Protein AF-M0R1M5-F1 (afdb_monomer)

Structure (mmCIF, N/CA/C/O backbone):
data_AF-M0R1M5-F1
#
_entry.id   AF-M0R1M5-F1
#
loop_
_atom_site.group_PDB
_atom_site.id
_atom_site.type_symbol
_atom_site.label_atom_id
_atom_site.label_alt_id
_atom_site.label_comp_id
_atom_site.label_asym_id
_atom_site.label_entity_id
_atom_site.label_seq_id
_atom_site.pdbx_PDB_ins_code
_atom_site.Cartn_x
_atom_site.Cartn_y
_atom_site.Cartn_z
_atom_site.occupancy
_atom_site.B_iso_or_equiv
_atom_site.auth_seq_id
_atom_site.auth_comp_id
_atom_site.auth_asym_id
_atom_site.auth_atom_id
_atom_site.pdbx_PDB_model_num
ATOM 1 N N . THR A 1 1 ? 7.236 4.623 -16.036 1.00 81.81 1 THR A N 1
ATOM 2 C CA . THR A 1 1 ? 6.758 5.176 -14.748 1.00 81.81 1 THR A CA 1
ATOM 3 C C . THR A 1 1 ? 5.589 4.353 -14.231 1.00 81.81 1 THR A C 1
ATOM 5 O O . THR A 1 1 ? 4.774 3.951 -15.054 1.00 81.81 1 THR A O 1
ATOM 8 N N . ALA A 1 2 ? 5.533 4.041 -12.929 1.00 95.00 2 ALA A N 1
ATOM 9 C CA . ALA A 1 2 ? 4.449 3.268 -12.302 1.00 95.00 2 ALA A CA 1
ATOM 10 C C . ALA A 1 2 ? 3.591 4.171 -11.405 1.00 95.00 2 ALA A C 1
ATOM 12 O O . ALA A 1 2 ? 4.139 4.952 -10.629 1.00 95.00 2 ALA A O 1
ATOM 13 N N . THR A 1 3 ? 2.269 4.027 -11.480 1.00 96.12 3 THR A N 1
ATOM 14 C CA . THR A 1 3 ? 1.318 4.815 -10.683 1.00 96.12 3 THR A CA 1
ATOM 15 C C . THR A 1 3 ? 0.414 3.878 -9.899 1.00 96.12 3 THR A C 1
ATOM 17 O O . THR A 1 3 ? -0.224 3.003 -10.486 1.00 96.12 3 THR A O 1
ATOM 20 N N . ALA A 1 4 ? 0.340 4.078 -8.581 1.00 97.44 4 ALA A N 1
ATOM 21 C CA . ALA A 1 4 ? -0.536 3.337 -7.681 1.00 97.44 4 ALA A CA 1
ATOM 22 C C . ALA A 1 4 ? -1.489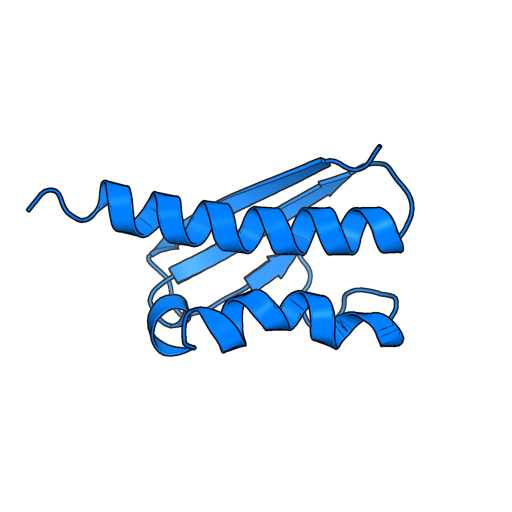 4.291 -6.949 1.00 97.44 4 ALA A C 1
ATOM 24 O O . ALA A 1 4 ? -1.058 5.279 -6.357 1.00 97.44 4 ALA A O 1
ATOM 25 N N . VAL A 1 5 ? -2.780 3.974 -6.978 1.00 97.25 5 VAL A N 1
ATOM 26 C CA . VAL A 1 5 ? -3.840 4.716 -6.288 1.00 97.25 5 VAL A CA 1
ATOM 27 C C . VAL A 1 5 ? -4.465 3.795 -5.254 1.00 97.25 5 VAL A C 1
ATOM 29 O O . VAL A 1 5 ? -4.911 2.698 -5.595 1.00 97.25 5 VAL A O 1
ATOM 32 N N . ALA A 1 6 ? -4.485 4.233 -3.998 1.00 97.62 6 ALA A N 1
ATOM 33 C CA . ALA A 1 6 ? -5.016 3.472 -2.878 1.00 97.62 6 ALA A CA 1
ATOM 34 C C . ALA A 1 6 ? -6.272 4.144 -2.316 1.00 97.62 6 ALA A C 1
ATOM 36 O O . ALA A 1 6 ? -6.271 5.333 -2.005 1.00 97.62 6 ALA A O 1
ATOM 37 N N . HIS A 1 7 ? -7.332 3.358 -2.163 1.00 96.50 7 HIS A N 1
ATOM 38 C CA . HIS A 1 7 ? -8.552 3.749 -1.472 1.00 96.50 7 HIS A CA 1
ATOM 39 C C . HIS A 1 7 ? -8.599 3.033 -0.127 1.00 96.50 7 HIS A C 1
ATOM 41 O O . HIS A 1 7 ? -8.620 1.801 -0.091 1.00 96.50 7 HIS A O 1
ATOM 47 N N . CYS A 1 8 ? -8.614 3.809 0.954 1.00 95.75 8 CYS A N 1
ATOM 48 C CA . CYS A 1 8 ? -8.732 3.323 2.324 1.00 95.75 8 CYS A CA 1
ATOM 49 C C . CYS A 1 8 ? -10.127 3.653 2.862 1.00 95.75 8 CYS A C 1
ATOM 51 O O . CYS A 1 8 ? -10.629 4.759 2.649 1.00 95.75 8 CYS A O 1
ATOM 53 N N . LYS A 1 9 ? -10.756 2.691 3.530 1.00 94.94 9 LYS A N 1
ATOM 54 C CA . LYS A 1 9 ? -12.058 2.849 4.185 1.00 94.94 9 LYS A CA 1
ATOM 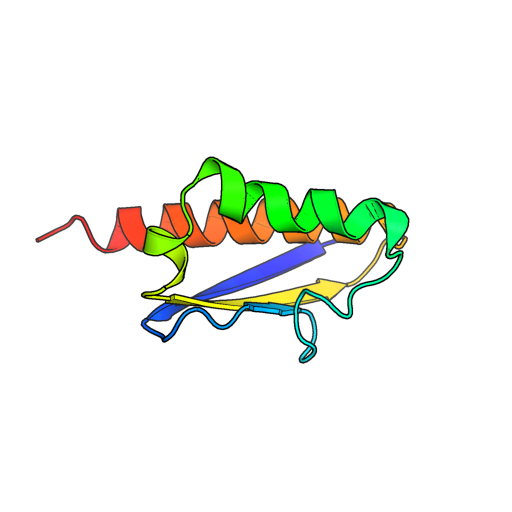55 C C . LYS A 1 9 ? -12.112 1.996 5.447 1.00 94.94 9 LYS A C 1
ATOM 57 O O . LYS A 1 9 ? -11.324 1.067 5.581 1.00 94.94 9 LYS A O 1
ATOM 62 N N . ARG A 1 10 ? -13.090 2.239 6.321 1.00 95.19 10 ARG A N 1
ATOM 63 C CA . ARG A 1 10 ? -13.361 1.354 7.463 1.00 95.19 10 ARG A CA 1
ATOM 64 C C . ARG A 1 10 ? -13.641 -0.078 6.989 1.00 95.19 10 ARG A C 1
ATOM 66 O O . ARG A 1 10 ? -14.348 -0.270 5.993 1.00 95.19 10 ARG A O 1
ATOM 73 N N . GLY A 1 11 ? -13.078 -1.056 7.689 1.00 95.31 11 GLY A N 1
ATOM 74 C CA . GLY A 1 11 ? -13.119 -2.456 7.281 1.00 95.31 11 GLY A CA 1
ATOM 75 C C . GLY A 1 11 ? -12.493 -3.395 8.307 1.00 95.31 11 GLY A C 1
ATOM 76 O O . GLY A 1 11 ? -12.409 -3.048 9.481 1.00 95.31 11 GLY A O 1
ATOM 77 N N . ASN A 1 12 ? -12.065 -4.568 7.841 1.00 93.75 12 ASN A N 1
ATOM 78 C CA . ASN A 1 12 ? -11.603 -5.687 8.671 1.00 93.75 12 ASN A CA 1
ATOM 79 C C . ASN A 1 12 ? -10.149 -6.089 8.348 1.00 93.75 12 ASN A C 1
ATOM 81 O O . ASN A 1 12 ? -9.786 -7.259 8.469 1.00 93.75 12 ASN A O 1
ATOM 85 N N . GLY A 1 13 ? -9.322 -5.160 7.860 1.00 93.06 13 GLY A N 1
ATOM 86 C CA . GLY A 1 13 ? -7.916 -5.428 7.548 1.00 93.06 13 GLY A CA 1
ATOM 87 C C . GLY A 1 13 ? -7.652 -6.010 6.165 1.00 93.06 13 G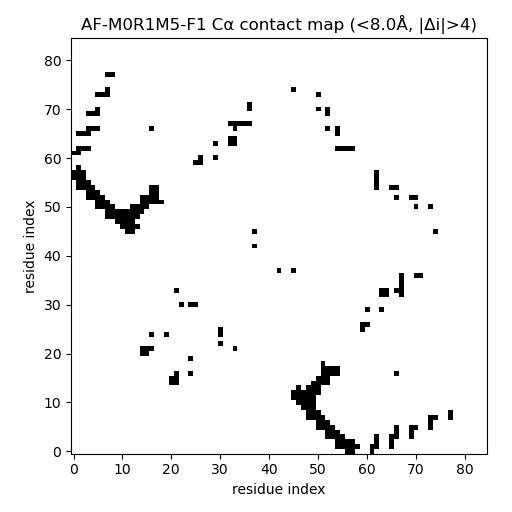LY A C 1
ATOM 88 O O . GLY A 1 13 ? -6.582 -6.575 5.929 1.00 93.06 13 GLY A O 1
ATOM 89 N N . LEU A 1 14 ? -8.590 -5.891 5.222 1.00 94.38 14 LEU A N 1
ATOM 90 C CA . LEU A 1 14 ? -8.407 -6.454 3.889 1.00 94.38 14 LEU A CA 1
ATOM 91 C C . LEU A 1 14 ? -7.533 -5.551 3.012 1.00 94.38 14 LEU A C 1
ATOM 93 O O . LEU A 1 14 ? -7.936 -4.441 2.663 1.00 94.38 14 LEU A O 1
ATOM 97 N N . ILE A 1 15 ? -6.396 -6.068 2.536 1.00 95.25 15 ILE A N 1
ATOM 98 C CA . ILE A 1 15 ? -5.535 -5.372 1.568 1.00 95.25 15 ILE A CA 1
ATOM 99 C C . ILE A 1 15 ? -5.553 -6.101 0.221 1.00 95.25 15 ILE A C 1
ATOM 101 O O . ILE A 1 15 ? -5.127 -7.253 0.105 1.00 95.25 15 ILE A O 1
ATOM 105 N N . LYS A 1 16 ? 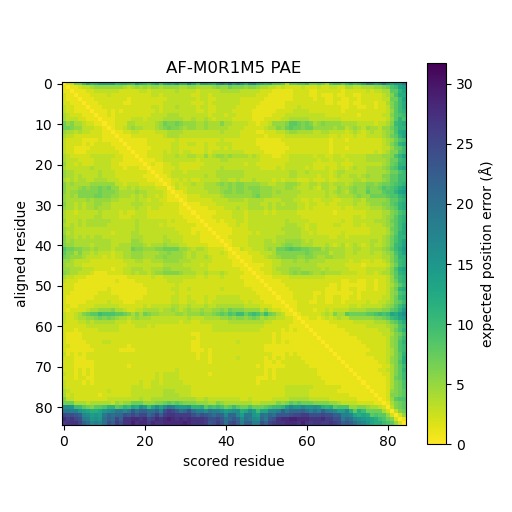-6.034 -5.414 -0.822 1.00 96.06 16 LYS A N 1
ATOM 106 C CA . LYS A 1 16 ? -6.086 -5.935 -2.196 1.00 96.06 16 LYS A CA 1
ATOM 107 C C . LYS A 1 16 ? -5.382 -5.009 -3.173 1.00 96.06 16 LYS A C 1
ATOM 109 O O . LYS A 1 16 ? -5.599 -3.802 -3.152 1.00 96.06 16 LYS A O 1
ATOM 114 N N . VAL A 1 17 ? -4.637 -5.588 -4.104 1.00 95.94 17 VAL A N 1
ATOM 115 C CA . VAL A 1 17 ? -3.980 -4.891 -5.210 1.00 95.94 17 VAL A CA 1
ATOM 116 C C . VAL A 1 17 ? -4.515 -5.466 -6.517 1.00 95.94 17 VAL A C 1
ATOM 118 O O . VAL A 1 17 ? -4.477 -6.673 -6.742 1.00 95.94 17 VAL A O 1
ATOM 121 N N . ASN A 1 18 ? -5.079 -4.615 -7.376 1.00 95.50 18 ASN A N 1
ATOM 122 C CA . ASN A 1 18 ? -5.694 -5.019 -8.647 1.00 95.50 18 ASN A CA 1
ATOM 123 C C . ASN A 1 18 ? -6.715 -6.171 -8.513 1.00 95.50 18 ASN A C 1
ATOM 125 O O . ASN A 1 18 ? -6.886 -6.978 -9.420 1.00 95.50 18 ASN A O 1
ATOM 129 N N . GLY A 1 19 ? -7.427 -6.226 -7.381 1.00 94.50 19 GLY A N 1
ATOM 130 C CA . GLY A 1 19 ? -8.442 -7.246 -7.093 1.00 94.50 19 GLY A CA 1
ATOM 131 C C . GLY A 1 19 ? -7.907 -8.534 -6.461 1.00 94.50 19 GLY A C 1
ATOM 132 O O . GLY A 1 19 ? -8.712 -9.343 -6.005 1.00 94.50 19 GLY A O 1
ATOM 133 N N . ARG A 1 20 ? -6.584 -8.701 -6.360 1.00 94.69 20 ARG A N 1
ATOM 134 C CA . ARG A 1 20 ? -5.932 -9.862 -5.739 1.00 94.69 20 ARG A CA 1
ATOM 135 C C . ARG A 1 20 ? -5.409 -9.516 -4.336 1.00 94.69 20 ARG A C 1
ATOM 137 O O . ARG A 1 20 ? -5.111 -8.346 -4.092 1.00 94.69 20 ARG A O 1
ATOM 144 N N . PRO A 1 21 ? -5.316 -10.480 -3.405 1.00 93.62 21 PRO A N 1
ATOM 145 C CA . PRO A 1 21 ? -4.653 -10.277 -2.115 1.00 93.62 21 PRO A CA 1
ATOM 146 C C . PRO A 1 21 ? -3.210 -9.780 -2.279 1.00 93.62 21 PRO A C 1
ATOM 148 O O . PRO A 1 21 ? -2.536 -10.157 -3.238 1.00 93.62 21 PRO A O 1
ATOM 151 N N . LEU A 1 22 ? -2.731 -8.963 -1.333 1.00 90.75 22 LEU A N 1
ATOM 152 C CA . LEU A 1 22 ? -1.364 -8.414 -1.343 1.00 90.75 22 LEU A CA 1
ATOM 153 C C . LEU A 1 22 ? -0.280 -9.505 -1.452 1.00 90.75 22 LEU A C 1
ATOM 155 O O . LEU A 1 22 ? 0.758 -9.292 -2.071 1.00 90.75 22 LEU A O 1
ATOM 159 N N . GLU A 1 23 ? -0.544 -10.683 -0.890 1.00 89.00 23 GLU A N 1
ATOM 160 C CA . GLU A 1 23 ? 0.374 -11.825 -0.862 1.00 89.00 23 GLU A CA 1
ATOM 161 C C . GLU A 1 23 ? 0.582 -12.494 -2.227 1.00 89.00 23 GLU A C 1
ATOM 163 O O . GLU A 1 23 ? 1.550 -13.223 -2.422 1.00 89.00 23 GLU A O 1
ATOM 168 N N . MET A 1 24 ? -0.321 -12.251 -3.179 1.00 91.31 24 MET A N 1
ATOM 169 C CA . MET A 1 24 ? -0.251 -12.814 -4.530 1.00 91.31 24 MET A CA 1
ATOM 170 C C . MET A 1 24 ? 0.497 -11.903 -5.514 1.00 91.31 24 MET A C 1
ATOM 172 O O . MET A 1 24 ? 0.446 -12.136 -6.722 1.00 91.31 24 MET A O 1
ATOM 176 N N . ILE A 1 25 ? 1.145 -10.840 -5.029 1.00 90.94 25 ILE A N 1
ATOM 177 C CA . ILE A 1 25 ? 1.894 -9.911 -5.875 1.00 90.94 25 ILE A CA 1
ATOM 178 C C . ILE A 1 25 ? 3.291 -10.445 -6.167 1.00 90.94 25 ILE A C 1
ATOM 180 O O . ILE A 1 25 ? 4.033 -10.852 -5.275 1.00 90.94 25 ILE A O 1
ATOM 184 N N . GLU A 1 26 ? 3.651 -10.402 -7.445 1.00 88.44 26 GLU A N 1
ATOM 185 C CA . GLU A 1 26 ? 4.959 -10.802 -7.942 1.00 88.44 26 GLU A CA 1
ATOM 186 C C . GLU A 1 26 ? 5.888 -9.597 -8.157 1.00 88.44 26 GLU A C 1
ATOM 188 O O . GLU A 1 26 ? 5.417 -8.489 -8.435 1.00 88.44 26 GLU A O 1
ATOM 193 N N . PRO A 1 27 ? 7.217 -9.807 -8.099 1.00 90.81 27 PRO A N 1
ATOM 194 C CA . PRO A 1 27 ? 7.912 -11.039 -7.705 1.00 90.81 27 PRO A CA 1
ATOM 195 C C . PRO A 1 27 ? 7.880 -11.301 -6.190 1.00 90.81 27 PRO A C 1
ATOM 197 O O . PRO A 1 27 ? 8.050 -10.385 -5.383 1.00 90.81 27 PRO A O 1
ATOM 200 N N . ARG A 1 28 ? 7.768 -12.582 -5.802 1.00 87.94 28 ARG A N 1
ATOM 201 C CA . ARG A 1 28 ? 7.753 -13.013 -4.388 1.00 87.94 28 ARG A CA 1
ATOM 202 C C . ARG A 1 28 ? 9.005 -12.600 -3.612 1.00 87.94 28 ARG A C 1
ATOM 204 O O . ARG A 1 28 ? 8.928 -12.322 -2.421 1.00 87.94 28 ARG A O 1
ATOM 211 N N . THR A 1 29 ? 10.150 -12.490 -4.289 1.00 90.88 29 THR A N 1
ATOM 212 C CA . THR A 1 29 ? 11.412 -12.048 -3.676 1.00 90.88 29 THR A CA 1
ATOM 213 C C . THR A 1 29 ? 11.317 -10.660 -3.058 1.00 90.88 29 THR A C 1
ATOM 215 O O . THR A 1 29 ? 12.044 -10.381 -2.119 1.00 90.88 29 THR A O 1
ATOM 218 N N . LEU A 1 30 ? 10.421 -9.797 -3.540 1.00 91.81 30 LEU A N 1
ATOM 219 C CA . LEU A 1 30 ? 10.232 -8.436 -3.037 1.00 91.81 30 LEU A CA 1
ATOM 220 C C . LEU A 1 30 ? 8.966 -8.282 -2.183 1.00 91.81 30 LEU A C 1
ATOM 222 O O . LEU A 1 30 ? 8.646 -7.177 -1.749 1.00 91.81 30 LEU A O 1
ATOM 226 N N . GLN A 1 31 ? 8.262 -9.376 -1.887 1.00 89.50 31 GLN A N 1
ATOM 227 C CA . GLN A 1 31 ? 7.019 -9.365 -1.115 1.00 89.50 31 GLN A CA 1
ATOM 228 C C . GLN A 1 31 ? 7.204 -8.760 0.283 1.00 89.50 31 GLN A C 1
ATOM 230 O O . GLN A 1 31 ? 6.341 -8.029 0.767 1.00 89.50 31 GLN A O 1
ATOM 235 N N . TYR A 1 32 ? 8.370 -8.963 0.900 1.00 90.56 32 TYR A N 1
ATOM 236 C CA . TYR A 1 32 ? 8.700 -8.366 2.194 1.00 90.56 32 TYR A CA 1
ATOM 237 C C . TYR A 1 32 ? 8.694 -6.824 2.166 1.00 90.56 32 TYR A C 1
ATOM 239 O O . TYR A 1 32 ? 8.345 -6.196 3.164 1.00 90.56 32 TYR A O 1
ATOM 247 N N . LYS A 1 33 ? 8.995 -6.193 1.018 1.00 91.94 33 LYS A N 1
ATOM 248 C CA . LYS A 1 33 ? 8.917 -4.728 0.859 1.00 91.94 33 LYS A CA 1
ATOM 249 C C . LYS A 1 33 ? 7.479 -4.212 0.895 1.00 91.94 33 LYS A C 1
ATOM 251 O O . LYS A 1 33 ? 7.257 -3.076 1.303 1.00 91.94 33 LYS A O 1
ATOM 256 N N . LEU A 1 34 ? 6.505 -5.024 0.485 1.00 91.50 34 LEU A N 1
ATOM 257 C CA . LEU A 1 34 ? 5.084 -4.669 0.558 1.00 91.50 34 LEU A CA 1
ATOM 258 C C . LEU A 1 34 ? 4.527 -4.767 1.982 1.00 91.50 34 LEU A C 1
ATOM 260 O O . LEU A 1 34 ? 3.558 -4.080 2.289 1.00 91.50 34 LEU A O 1
ATOM 264 N N . LEU A 1 35 ? 5.132 -5.599 2.836 1.00 90.19 35 LEU A N 1
ATOM 265 C CA . LEU A 1 35 ? 4.737 -5.779 4.238 1.00 90.19 35 LEU A CA 1
ATOM 266 C C . LEU A 1 35 ? 5.346 -4.734 5.177 1.00 90.19 35 LEU A C 1
ATOM 268 O O . LEU A 1 35 ? 4.821 -4.508 6.263 1.00 90.19 35 LEU A O 1
ATOM 272 N N . GLU A 1 36 ? 6.416 -4.063 4.756 1.00 91.88 36 GLU A N 1
ATOM 273 C CA . GLU A 1 36 ? 7.097 -3.030 5.538 1.00 91.88 36 GLU A CA 1
ATOM 274 C C . GLU A 1 36 ? 6.154 -1.950 6.117 1.00 91.88 36 GLU A C 1
ATOM 276 O O . GLU A 1 36 ? 6.279 -1.660 7.303 1.00 91.88 36 GLU A O 1
ATOM 281 N N . PRO A 1 37 ? 5.155 -1.405 5.386 1.00 91.00 37 PRO A N 1
ATOM 282 C CA . PRO A 1 37 ? 4.187 -0.465 5.959 1.00 91.00 37 PRO A CA 1
ATOM 283 C C . PRO A 1 37 ? 3.391 -1.045 7.131 1.00 91.00 37 PRO A C 1
ATOM 285 O O . PRO A 1 37 ? 3.104 -0.329 8.083 1.00 91.00 37 PRO A O 1
ATOM 288 N N . VAL A 1 38 ? 3.039 -2.331 7.061 1.00 90.44 38 VAL A N 1
ATOM 289 C CA . VAL A 1 38 ? 2.266 -3.027 8.099 1.00 90.44 38 VAL A CA 1
ATOM 290 C C . VAL A 1 38 ? 3.127 -3.276 9.332 1.00 90.44 38 VAL A C 1
ATOM 292 O O . VAL A 1 38 ? 2.663 -3.107 10.455 1.00 90.44 38 VAL A O 1
ATOM 295 N N . LEU A 1 39 ? 4.392 -3.645 9.124 1.00 89.62 39 LEU A N 1
ATOM 296 C CA . LEU A 1 39 ? 5.353 -3.859 10.205 1.00 89.62 39 LEU A CA 1
ATOM 297 C C . LEU A 1 39 ? 5.728 -2.549 10.908 1.00 89.62 39 LEU A C 1
ATOM 299 O O . LEU A 1 39 ? 5.830 -2.533 12.128 1.00 89.62 39 LEU A O 1
ATOM 303 N N . LEU A 1 40 ? 5.909 -1.459 10.155 1.00 90.25 40 LEU A N 1
ATOM 304 C CA . LEU A 1 40 ? 6.310 -0.161 10.704 1.00 90.25 40 LEU A CA 1
ATOM 305 C C . LEU A 1 40 ? 5.172 0.575 11.417 1.00 90.25 40 LEU A C 1
ATOM 307 O O . LEU A 1 40 ? 5.411 1.214 12.434 1.00 90.25 40 LEU A O 1
ATOM 311 N N . LEU A 1 41 ? 3.954 0.535 10.870 1.00 86.94 41 LEU A N 1
ATOM 312 C CA . LEU A 1 41 ? 2.820 1.301 11.405 1.00 86.94 41 LEU A CA 1
ATOM 313 C C . LEU A 1 41 ? 1.969 0.497 12.400 1.00 86.94 41 LEU A C 1
ATOM 315 O O . LEU A 1 41 ? 1.066 1.073 13.001 1.00 86.94 41 LEU A O 1
ATOM 319 N N . GLY A 1 42 ? 2.258 -0.796 12.570 1.00 88.50 42 GLY A N 1
ATOM 320 C CA . GLY A 1 42 ? 1.547 -1.695 13.477 1.00 88.50 42 GLY A CA 1
ATOM 321 C C . GLY A 1 42 ? 0.310 -2.335 12.843 1.00 88.50 42 GLY A C 1
ATOM 322 O O . GLY A 1 42 ? -0.487 -1.682 12.164 1.00 88.50 42 GLY A O 1
ATOM 323 N N . LYS A 1 43 ? 0.136 -3.645 13.055 1.00 88.12 43 LYS A N 1
ATOM 324 C CA . LYS A 1 43 ? -0.965 -4.436 12.467 1.00 88.12 43 LYS A CA 1
ATOM 325 C C . LYS A 1 43 ? -2.339 -3.967 12.947 1.00 88.12 43 LYS A C 1
ATOM 327 O O . LYS A 1 43 ? -3.310 -4.040 12.196 1.00 88.12 43 LYS A O 1
ATOM 332 N N . GLU A 1 44 ? -2.420 -3.466 14.172 1.00 90.06 44 GLU A N 1
ATOM 333 C CA . GLU A 1 44 ? -3.634 -2.973 14.813 1.00 90.06 44 GLU A CA 1
ATOM 334 C C . GLU A 1 44 ? -4.270 -1.807 14.048 1.00 90.06 44 GLU A C 1
ATOM 336 O O . GLU A 1 44 ? -5.492 -1.760 13.906 1.00 90.06 44 GLU A O 1
ATOM 341 N N . ARG A 1 45 ? -3.456 -0.926 13.451 1.00 89.38 45 ARG A N 1
ATOM 342 C CA . ARG A 1 45 ? -3.953 0.190 12.631 1.00 89.38 45 ARG A CA 1
ATOM 343 C C . ARG A 1 45 ? -4.534 -0.277 11.300 1.00 89.38 45 ARG A C 1
ATOM 345 O O . ARG A 1 45 ? -5.390 0.385 10.726 1.00 89.38 45 ARG A O 1
ATOM 352 N N . PHE A 1 46 ? -4.091 -1.427 10.799 1.00 92.00 46 PHE A N 1
ATOM 353 C CA . PHE A 1 46 ? -4.659 -2.016 9.590 1.00 92.00 46 PHE A CA 1
ATOM 354 C C . PHE A 1 46 ? -5.927 -2.811 9.885 1.00 92.00 46 PHE A C 1
ATOM 356 O O . PHE A 1 46 ? -6.816 -2.821 9.047 1.00 92.00 46 PHE A O 1
ATOM 363 N N . ALA A 1 47 ? -6.060 -3.418 11.069 1.00 92.19 47 ALA A N 1
ATOM 364 C CA . ALA A 1 47 ? -7.211 -4.254 11.418 1.00 92.19 47 ALA A CA 1
ATOM 365 C C . ALA A 1 47 ? -8.570 -3.531 11.295 1.00 92.19 47 ALA A C 1
ATOM 367 O O . ALA A 1 47 ? -9.571 -4.172 10.991 1.00 92.19 47 ALA A O 1
ATOM 368 N N . GLY A 1 48 ? -8.606 -2.206 11.486 1.00 91.50 48 GLY A N 1
ATOM 369 C CA . GLY A 1 48 ? -9.825 -1.394 11.377 1.00 91.50 48 GLY A CA 1
ATOM 370 C C . GLY A 1 48 ? -10.147 -0.855 9.976 1.00 91.50 48 GLY A C 1
ATOM 371 O O . GLY A 1 48 ? -11.142 -0.136 9.816 1.00 91.50 48 GLY A O 1
ATOM 372 N N . VAL A 1 49 ? -9.319 -1.143 8.963 1.00 94.94 49 VAL A N 1
ATOM 373 C CA . VAL A 1 49 ? -9.460 -0.567 7.618 1.00 94.94 49 VAL A CA 1
ATOM 374 C C . VAL A 1 49 ? -9.291 -1.594 6.502 1.00 94.94 49 VAL A C 1
ATOM 376 O O . VAL A 1 49 ? -8.495 -2.520 6.584 1.00 94.94 49 VAL A O 1
ATOM 379 N N . ASP A 1 50 ? -10.015 -1.389 5.408 1.00 96.50 50 ASP A N 1
ATOM 380 C CA . ASP A 1 50 ? -9.792 -2.085 4.146 1.00 96.50 50 ASP A CA 1
ATOM 381 C C . ASP A 1 50 ? -9.100 -1.145 3.156 1.00 96.50 50 ASP A C 1
ATOM 383 O O . ASP A 1 50 ? -9.539 -0.009 2.938 1.00 96.50 50 ASP A O 1
ATOM 387 N N . ILE A 1 51 ? -8.063 -1.645 2.483 1.00 96.81 51 ILE A N 1
ATOM 388 C CA . ILE A 1 51 ? -7.280 -0.901 1.496 1.00 96.81 51 ILE A CA 1
ATOM 389 C C . ILE A 1 51 ? -7.363 -1.598 0.136 1.00 96.81 51 ILE A C 1
ATOM 391 O O . ILE A 1 51 ? -6.970 -2.754 -0.036 1.00 96.81 51 ILE A O 1
ATOM 395 N N . ARG A 1 52 ? -7.848 -0.871 -0.875 1.00 97.56 52 ARG A N 1
ATOM 396 C CA . ARG A 1 52 ? -7.862 -1.316 -2.275 1.00 97.56 52 ARG A CA 1
ATOM 397 C C . ARG A 1 52 ? -6.918 -0.460 -3.103 1.00 97.56 52 ARG A C 1
ATOM 399 O O . ARG A 1 52 ? -7.141 0.737 -3.256 1.00 97.56 52 ARG A O 1
ATOM 406 N N . VAL A 1 53 ? -5.907 -1.092 -3.682 1.00 97.50 53 VAL A N 1
ATOM 407 C CA . VAL A 1 53 ? -4.899 -0.450 -4.523 1.00 97.50 53 VAL A CA 1
ATOM 408 C C . VAL A 1 53 ? -5.125 -0.820 -5.986 1.00 97.50 53 VAL A C 1
ATOM 410 O O . VAL A 1 53 ? -5.323 -1.988 -6.331 1.00 97.50 53 VAL A O 1
ATOM 413 N N . ARG A 1 54 ? -5.071 0.175 -6.868 1.00 97.44 54 ARG A N 1
ATOM 414 C CA . ARG A 1 54 ? -4.983 0.002 -8.320 1.00 97.44 54 ARG A CA 1
ATOM 415 C C . ARG A 1 54 ? -3.620 0.489 -8.779 1.00 97.44 54 ARG A C 1
ATOM 417 O O . ARG A 1 54 ? -3.274 1.635 -8.513 1.00 97.44 54 ARG A O 1
ATOM 424 N N . VAL A 1 55 ? -2.865 -0.360 -9.469 1.00 96.56 55 VAL A N 1
ATOM 425 C CA . VAL A 1 55 ? -1.546 -0.007 -10.013 1.00 96.56 55 VAL A CA 1
ATOM 426 C C . VAL A 1 55 ? -1.510 -0.239 -11.518 1.00 96.56 55 VAL A C 1
ATOM 428 O O . VAL A 1 55 ? -2.050 -1.237 -12.004 1.00 96.56 55 VAL A O 1
ATOM 431 N N . LYS A 1 56 ? -0.904 0.698 -12.254 1.00 95.69 56 LYS A N 1
ATOM 432 C CA . LYS A 1 56 ? -0.706 0.635 -13.709 1.00 95.69 56 LYS A CA 1
ATOM 433 C C . LYS A 1 56 ? 0.652 1.227 -14.103 1.00 95.69 56 LYS A C 1
ATOM 435 O O . LYS A 1 56 ? 1.164 2.122 -13.429 1.00 95.69 56 LYS A O 1
ATOM 440 N N . GLY A 1 57 ? 1.191 0.756 -15.228 1.00 95.19 57 GLY A N 1
ATOM 441 C CA . GLY A 1 57 ? 2.461 1.222 -15.797 1.00 95.19 57 GLY A CA 1
ATOM 442 C C . GLY A 1 57 ? 3.704 0.734 -15.042 1.00 95.19 57 GLY A C 1
ATOM 443 O O . GLY A 1 57 ? 3.610 0.177 -13.950 1.00 95.19 57 GLY A O 1
ATOM 444 N N . GLY A 1 58 ? 4.879 0.952 -15.639 1.00 93.06 58 GLY A N 1
ATOM 445 C CA . GLY A 1 58 ? 6.179 0.538 -15.098 1.00 93.06 58 GLY A CA 1
ATOM 446 C C . GLY A 1 58 ? 6.382 -0.982 -15.018 1.00 93.06 58 GLY A C 1
ATOM 447 O O . GLY A 1 58 ? 5.478 -1.757 -15.311 1.00 93.06 58 GLY A O 1
ATOM 448 N N . GLY A 1 59 ? 7.592 -1.399 -14.635 1.00 92.69 59 GLY A N 1
ATOM 449 C CA . GLY A 1 59 ? 7.928 -2.810 -14.403 1.00 92.69 59 GLY A CA 1
ATOM 450 C C . GLY A 1 59 ? 7.590 -3.276 -12.983 1.00 92.69 59 GLY A C 1
ATOM 451 O O . GLY A 1 59 ? 7.270 -2.458 -12.118 1.00 92.69 59 GLY A O 1
ATOM 452 N N . HIS A 1 60 ? 7.716 -4.580 -12.721 1.00 91.38 60 HIS A N 1
ATOM 453 C CA . HIS A 1 60 ? 7.310 -5.192 -11.447 1.00 91.38 60 HIS A CA 1
ATOM 454 C C . HIS A 1 60 ? 7.923 -4.511 -10.214 1.00 91.38 60 HIS A C 1
ATOM 456 O O . HIS A 1 60 ? 7.220 -4.200 -9.256 1.00 91.38 60 HIS A O 1
ATOM 462 N N . VAL A 1 61 ? 9.222 -4.200 -10.259 1.00 93.38 61 VAL A N 1
ATOM 463 C CA . VAL A 1 61 ? 9.918 -3.529 -9.150 1.00 93.38 61 VAL A CA 1
ATOM 464 C C . VAL A 1 61 ? 9.323 -2.143 -8.889 1.00 93.38 61 VAL A C 1
ATOM 466 O O . VAL A 1 61 ? 8.958 -1.828 -7.760 1.00 93.38 61 VAL A O 1
ATOM 469 N N . ALA A 1 62 ? 9.156 -1.325 -9.932 1.00 95.06 62 ALA A N 1
ATOM 470 C CA . ALA A 1 62 ? 8.598 0.021 -9.799 1.00 95.06 62 ALA A CA 1
ATOM 471 C C . ALA A 1 62 ? 7.165 -0.003 -9.240 1.00 95.06 62 ALA A C 1
ATOM 473 O O . ALA A 1 62 ? 6.804 0.837 -8.414 1.00 95.06 62 ALA A O 1
ATOM 474 N N . GLN A 1 63 ? 6.362 -0.987 -9.650 1.00 95.44 63 GLN A N 1
ATOM 475 C CA . GLN A 1 63 ? 5.011 -1.172 -9.129 1.00 95.44 63 GLN A CA 1
ATOM 476 C C . GLN A 1 63 ? 5.012 -1.516 -7.640 1.00 95.44 63 GLN A C 1
ATOM 478 O O . GLN A 1 63 ? 4.213 -0.946 -6.903 1.00 95.44 63 GLN A O 1
ATOM 483 N N . ILE A 1 64 ? 5.921 -2.374 -7.171 1.00 95.19 64 ILE A N 1
ATOM 484 C CA . ILE A 1 64 ? 6.038 -2.719 -5.746 1.00 95.19 64 ILE A CA 1
ATOM 485 C C . ILE A 1 64 ? 6.298 -1.478 -4.894 1.00 95.19 64 ILE A C 1
ATOM 487 O O . ILE A 1 64 ? 5.603 -1.255 -3.901 1.00 95.19 64 ILE A O 1
ATOM 491 N N . TYR A 1 65 ? 7.250 -0.638 -5.300 1.00 95.31 65 TYR A N 1
ATOM 492 C CA . TYR A 1 65 ? 7.542 0.599 -4.575 1.00 95.31 65 TYR A CA 1
ATOM 493 C C . TYR A 1 65 ? 6.367 1.585 -4.620 1.00 95.31 65 TYR A C 1
ATOM 495 O O . TYR A 1 65 ? 6.052 2.199 -3.599 1.00 95.31 65 TYR A O 1
ATOM 503 N N . ALA A 1 66 ? 5.663 1.682 -5.752 1.00 96.50 66 ALA A N 1
ATOM 504 C CA . ALA A 1 66 ? 4.460 2.504 -5.860 1.00 96.50 66 ALA A CA 1
ATOM 505 C C . ALA A 1 66 ? 3.333 2.000 -4.937 1.00 96.50 66 ALA A C 1
ATOM 507 O O . ALA A 1 66 ? 2.723 2.794 -4.220 1.00 96.50 66 ALA A O 1
ATOM 508 N N . ILE A 1 67 ? 3.081 0.685 -4.901 1.00 96.38 67 ILE A N 1
ATOM 509 C CA . ILE A 1 67 ? 2.082 0.060 -4.019 1.00 96.38 67 ILE A CA 1
ATOM 510 C C . ILE A 1 67 ? 2.437 0.339 -2.561 1.00 96.38 67 ILE A C 1
ATOM 512 O O . ILE A 1 67 ? 1.606 0.890 -1.837 1.00 96.38 67 ILE A O 1
ATOM 516 N N . ARG A 1 68 ? 3.67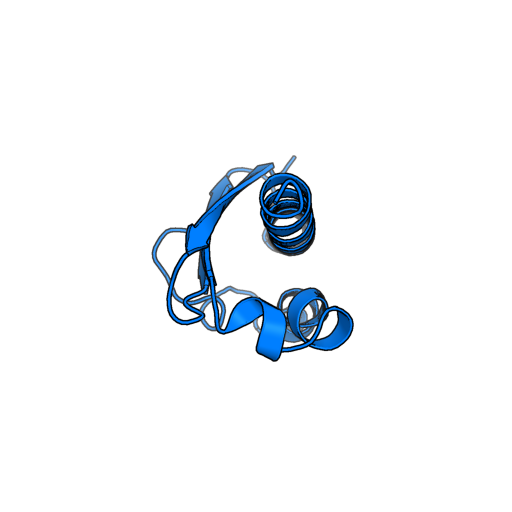4 0.029 -2.151 1.00 95.75 68 ARG A N 1
ATOM 517 C CA . ARG A 1 68 ? 4.181 0.280 -0.796 1.00 95.75 68 ARG A CA 1
ATOM 518 C C . ARG A 1 68 ? 3.909 1.724 -0.375 1.00 95.75 68 ARG A C 1
ATOM 520 O O . ARG A 1 68 ? 3.308 1.957 0.670 1.00 95.75 68 ARG A O 1
ATOM 527 N N . GLN A 1 69 ? 4.305 2.686 -1.209 1.00 95.81 69 GLN A N 1
ATOM 528 C CA . GLN A 1 69 ? 4.132 4.104 -0.908 1.00 95.81 69 GLN A CA 1
ATOM 529 C C . GLN A 1 69 ? 2.651 4.504 -0.830 1.00 95.81 69 GLN A C 1
ATOM 531 O O . GLN A 1 69 ? 2.271 5.287 0.042 1.00 95.81 69 GLN A O 1
ATOM 536 N N . SER A 1 70 ? 1.807 3.968 -1.715 1.00 96.75 70 SER A N 1
ATOM 537 C CA . SER A 1 70 ? 0.373 4.268 -1.730 1.00 96.75 70 SER A CA 1
ATOM 538 C C . SER A 1 70 ? -0.355 3.756 -0.482 1.00 96.75 70 SER A C 1
ATOM 540 O O . SER A 1 70 ? -1.194 4.475 0.056 1.00 96.75 70 SER A O 1
ATOM 542 N N . ILE A 1 71 ? 0.009 2.571 0.026 1.00 95.94 71 ILE A N 1
ATOM 543 C CA . ILE A 1 71 ? -0.568 1.990 1.247 1.00 95.94 71 ILE A CA 1
ATOM 544 C C . ILE A 1 71 ? -0.242 2.873 2.457 1.00 95.94 71 ILE A C 1
ATOM 546 O O . ILE A 1 71 ? -1.152 3.258 3.189 1.00 95.94 71 ILE A O 1
ATOM 550 N N . SER A 1 72 ? 1.030 3.252 2.631 1.00 95.31 72 SER A N 1
ATOM 551 C CA . SER A 1 72 ? 1.449 4.136 3.729 1.00 95.31 72 SER A CA 1
ATOM 552 C C . SER A 1 72 ? 0.722 5.481 3.690 1.00 95.31 72 SER A C 1
ATOM 554 O O . SER A 1 72 ? 0.176 5.915 4.701 1.00 95.31 72 SER A O 1
ATOM 556 N N . LYS A 1 73 ? 0.664 6.125 2.514 1.00 94.38 73 LYS A N 1
ATOM 557 C CA . LYS A 1 73 ? -0.023 7.416 2.344 1.00 94.38 73 LYS A CA 1
ATOM 558 C C . LYS A 1 73 ? -1.516 7.317 2.657 1.00 94.38 73 LYS A C 1
ATOM 560 O O . LYS A 1 73 ? -2.052 8.195 3.324 1.00 94.38 73 LYS A O 1
ATOM 565 N N . ALA A 1 74 ? -2.179 6.261 2.189 1.00 95.06 74 ALA A N 1
ATOM 566 C CA . ALA A 1 74 ? -3.613 6.088 2.388 1.00 95.06 74 ALA A CA 1
ATOM 567 C C . ALA A 1 74 ? -3.978 5.856 3.859 1.00 95.06 74 ALA A C 1
ATOM 569 O O . ALA A 1 74 ? -4.994 6.380 4.310 1.00 95.06 74 ALA A O 1
ATOM 570 N N . LEU A 1 75 ? -3.153 5.117 4.608 1.00 94.00 75 LEU A N 1
ATOM 571 C CA . LEU A 1 75 ? -3.378 4.906 6.037 1.00 94.00 75 LEU A CA 1
ATOM 572 C C . LEU A 1 75 ? -3.242 6.215 6.822 1.00 94.00 75 LEU A C 1
ATOM 574 O O . LEU A 1 75 ? -4.138 6.570 7.581 1.00 94.00 75 LEU A O 1
ATOM 578 N N . VAL A 1 76 ? -2.154 6.958 6.598 1.00 92.38 76 VAL A N 1
ATOM 579 C CA . VAL A 1 76 ? -1.919 8.248 7.267 1.00 92.38 76 VAL A CA 1
ATOM 580 C C . VAL A 1 76 ? -3.050 9.229 6.959 1.00 92.38 76 VAL A C 1
ATOM 582 O O . VAL A 1 76 ? -3.623 9.806 7.876 1.00 92.38 76 VAL A O 1
ATOM 585 N N . ALA A 1 77 ? -3.438 9.352 5.687 1.00 92.62 77 ALA A N 1
ATOM 586 C CA . ALA A 1 77 ? -4.529 10.234 5.280 1.00 92.62 77 ALA A CA 1
ATOM 587 C C . ALA A 1 77 ? -5.891 9.831 5.872 1.00 92.62 77 ALA A C 1
ATOM 589 O O . ALA A 1 77 ? -6.744 10.693 6.070 1.00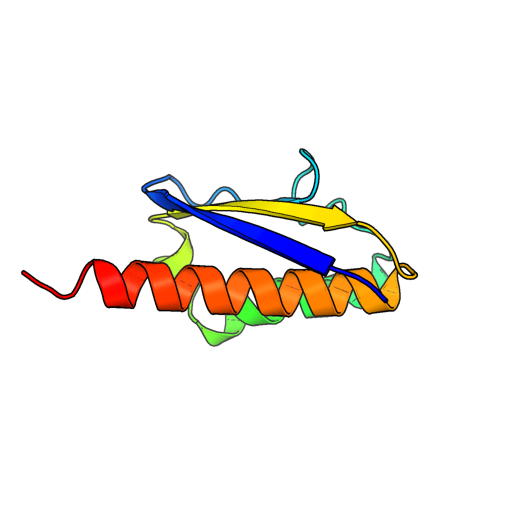 92.62 77 ALA A O 1
ATOM 590 N N . TYR A 1 78 ? -6.121 8.539 6.131 1.00 92.75 78 TYR A N 1
ATOM 591 C CA . TYR A 1 78 ? -7.348 8.067 6.771 1.00 92.75 78 TYR A CA 1
ATOM 592 C C . TYR A 1 78 ? -7.418 8.524 8.232 1.00 92.75 78 TYR A C 1
ATOM 594 O O . TYR A 1 78 ? -8.404 9.136 8.631 1.00 92.75 78 TYR A O 1
ATOM 602 N N . TYR A 1 79 ? -6.352 8.302 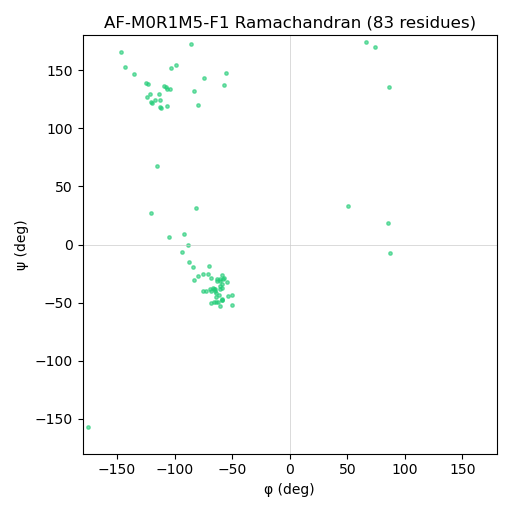9.004 1.00 89.12 79 TYR A N 1
ATOM 603 C CA . TYR A 1 79 ? -6.321 8.690 10.416 1.00 89.12 79 TYR A CA 1
ATOM 604 C C . TYR A 1 79 ? -6.281 10.208 10.614 1.00 89.12 79 TYR A C 1
ATOM 606 O O . TYR A 1 79 ? -7.021 10.716 11.446 1.00 89.12 79 TYR A O 1
ATOM 614 N N . GLN A 1 80 ? -5.556 10.948 9.770 1.00 87.44 80 GLN A N 1
ATOM 615 C CA . GLN A 1 80 ? -5.564 12.417 9.804 1.00 87.44 80 GLN A CA 1
ATOM 616 C C . GLN A 1 80 ? -6.950 13.027 9.547 1.00 87.44 80 GLN A C 1
ATOM 618 O O . GLN A 1 80 ? -7.253 14.098 10.057 1.00 87.44 80 GLN A O 1
ATOM 623 N N . LYS A 1 81 ? -7.800 12.371 8.745 1.00 77.88 81 LYS A N 1
ATOM 624 C CA . LYS A 1 81 ? -9.178 12.830 8.504 1.00 77.88 81 LYS A CA 1
ATOM 625 C C . LYS A 1 81 ? -10.139 12.464 9.633 1.00 77.88 81 LYS A C 1
ATOM 627 O O . LYS A 1 81 ? -11.145 13.145 9.793 1.00 77.88 81 LYS A O 1
ATOM 632 N N . CYS A 1 82 ? -9.866 11.385 10.364 1.00 59.81 82 CYS A N 1
ATOM 633 C CA . CYS A 1 82 ? -10.715 10.922 11.459 1.00 59.81 82 CYS A CA 1
ATOM 634 C C . CYS A 1 82 ? -10.385 11.573 12.814 1.00 59.81 82 CYS A C 1
ATOM 636 O O . CYS A 1 82 ? -11.234 11.521 13.694 1.00 59.81 82 CYS A O 1
ATOM 638 N N . GLU A 1 83 ? -9.229 12.223 12.983 1.00 49.56 83 GLU A N 1
ATOM 639 C CA . GLU A 1 83 ? -8.847 12.958 14.209 1.00 49.56 83 GLU A CA 1
ATOM 640 C C . GLU A 1 83 ? -9.447 14.381 14.310 1.00 49.56 83 GLU A C 1
ATOM 642 O O . GLU A 1 83 ? -8.854 15.277 14.901 1.00 49.56 83 GLU A O 1
ATOM 647 N N . CYS A 1 84 ? -10.644 14.609 13.761 1.00 37.84 84 CYS A N 1
ATOM 648 C CA . CYS A 1 84 ? -11.439 15.809 14.054 1.00 37.84 84 CYS A CA 1
ATOM 649 C C . CYS A 1 84 ? -12.737 15.396 14.759 1.00 37.84 84 CYS A C 1
ATOM 651 O O . CYS A 1 84 ? -13.826 15.451 14.181 1.00 37.84 84 CYS A O 1
ATOM 653 N N . GLY A 1 85 ? -12.582 14.895 15.983 1.00 36.56 85 GLY A N 1
ATOM 654 C CA . GLY A 1 85 ? -13.649 14.560 16.921 1.00 36.56 85 GLY A CA 1
ATOM 655 C C . GLY A 1 85 ? -13.164 14.796 18.336 1.00 36.56 85 GLY A C 1
ATOM 656 O O . GLY A 1 85 ? -12.104 14.222 18.667 1.00 36.56 85 GLY A O 1
#

Solvent-accessible surface area (backbone atoms only — not comparable to full-atom values): 4689 Å² total; per-residue (Å²): 109,42,52,40,50,48,50,62,45,83,44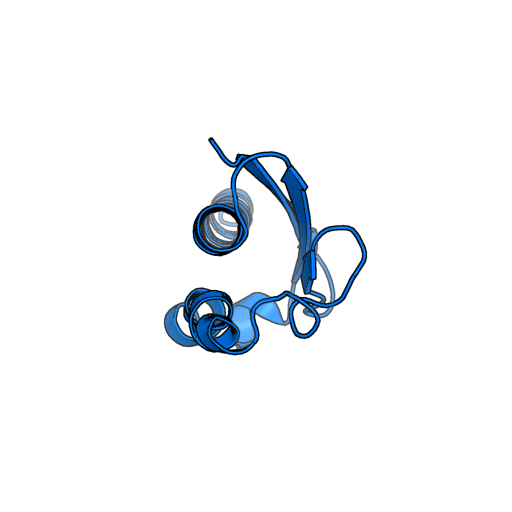,77,41,50,52,29,45,74,87,38,54,61,89,78,48,66,60,68,92,54,43,66,62,58,45,44,53,45,69,74,67,38,60,72,70,40,41,54,25,26,36,45,32,44,69,50,59,50,55,57,70,49,35,48,55,28,44,34,51,25,53,47,51,29,53,52,57,51,53,68,68,63,72,78,119

Sequence (85 aa):
TATAVAHCKRGNGLIKVNGRPLEMIEPRTLQYKLLEPVLLLGKERFAGVDIRVRVKGGGHVAQIYAIRQSISKALVAYYQKCECG

Nearest PDB structures (foldseek):
  8q87-assembly1_Ap  TM=9.894E-01  e=1.058E-12  Gallus gallus
  7oyc-assembly1_Q2  TM=9.884E-01  e=3.189E-12  Xenopus laevis
  8b2l-assembly1_f1  TM=9.839E-01  e=5.545E-11  Nicotiana tabacum
  8oi5-assembly2_DD  TM=9.769E-01  e=4.146E-10  Candida albicans
  8jiw-assembly1_BQ  TM=9.726E-01  e=7.436E-10  Triticum aestivum

pLDDT: mean 90.81, std 10.75, range [36.56, 97.62]

Mean predicted aligned error: 3.93 Å

GO terms:
  GO:0005783 endoplasmic reticulum (C, IDA)
  GO:0005829 cytosol (C, IDA)

Organism: Homo sapiens (NCBI:txid9606)

Foldseek 3Di:
DKAKAKDKDFDQLFEEEPNHGLCPQPDNVC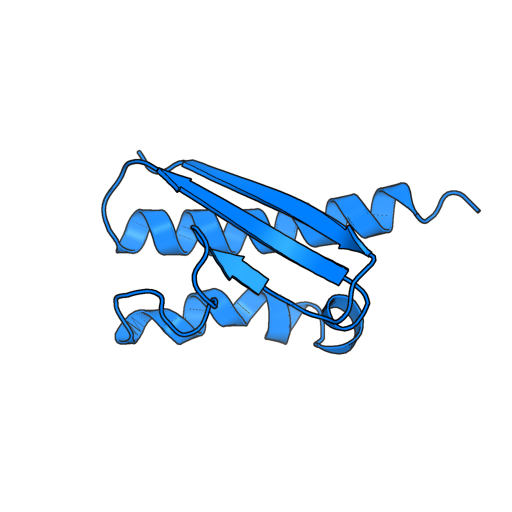SVLLCVLCVVVDVVLSRGMHMYMYMDDDDSVVRSVNNSVNVNVNSVVVVVVVPPD

Radius of gyration: 12.45 Å; Cα contacts (8 Å, |Δi|>4): 134; chains: 1; bounding box: 25×29×33 Å

InterPro domains:
  IPR000754 Small ribosomal subunit protein uS9 [PF00380] (1-80)
  IPR000754 Small ribosomal subunit protein uS9 [PTHR21569] (1-81)
  IPR014721 Small ribosomal subunit protein uS5 domain 2-type fold, subgroup [G3DSA:3.30.230.10] (1-84)
  IPR020568 Ribosomal protein uS5 domain 2-type superfamily [SSF54211] (1-82)
  IPR020574 Small ribosomal subunit protein uS9, conserved site [PS00360] (57-75)

Secondary structure (DSSP, 8-state):
--EEEEEEEESSS-EEETTEEGGGPSPGGGHHHHHHHHHHH-HHHHHTEEEEEEEESS-HHHHHHHHHHHHHHHHHHHHHHH---